Protein AF-A0A7S4SSB1-F1 (afdb_monomer_lite)

Radius of gyration: 26.27 Å; chains: 1; bounding box: 66×41×62 Å

Structure (mmCIF, N/CA/C/O backbone):
data_AF-A0A7S4SSB1-F1
#
_entry.id   AF-A0A7S4SSB1-F1
#
loop_
_atom_site.group_PDB
_atom_site.id
_atom_site.type_symbol
_atom_site.label_atom_id
_atom_site.label_alt_id
_atom_site.label_comp_id
_atom_site.label_asym_id
_atom_site.label_entity_id
_atom_site.label_seq_id
_atom_site.pdbx_PDB_ins_code
_atom_site.Cartn_x
_atom_site.Cartn_y
_atom_site.Cartn_z
_atom_site.occupancy
_atom_site.B_iso_or_equiv
_atom_site.auth_seq_id
_atom_site.auth_comp_id
_atom_site.auth_asym_id
_atom_site.auth_atom_id
_atom_site.pdbx_PDB_model_num
ATOM 1 N N . ILE A 1 1 ? -0.270 -2.441 16.065 1.00 56.94 1 ILE A N 1
ATOM 2 C CA . ILE A 1 1 ? 1.056 -2.782 15.472 1.00 56.94 1 ILE A CA 1
ATOM 3 C C . ILE A 1 1 ? 0.945 -3.854 14.376 1.00 56.94 1 ILE A C 1
ATOM 5 O O . ILE A 1 1 ? 1.589 -3.685 13.347 1.00 56.94 1 ILE A O 1
ATOM 9 N N . TRP A 1 2 ? 0.129 -4.913 14.527 1.00 69.69 2 TRP A N 1
ATOM 10 C CA . TRP A 1 2 ? -0.004 -5.961 13.492 1.00 69.69 2 TRP A CA 1
ATOM 11 C C . TRP A 1 2 ? -0.553 -5.431 12.152 1.00 69.69 2 TRP A C 1
ATOM 13 O O . TRP A 1 2 ? 0.064 -5.671 11.118 1.00 69.69 2 TRP A O 1
ATOM 23 N N . ALA A 1 3 ? -1.611 -4.608 12.171 1.00 72.25 3 ALA A N 1
ATOM 24 C CA . ALA A 1 3 ? -2.243 -4.056 10.965 1.00 72.25 3 ALA A CA 1
ATOM 25 C C . ALA A 1 3 ? -1.278 -3.262 10.063 1.00 72.25 3 ALA A C 1
ATOM 27 O O . ALA A 1 3 ? -1.326 -3.385 8.843 1.00 72.25 3 ALA A O 1
ATOM 28 N N . LEU A 1 4 ? -0.340 -2.513 10.656 1.00 79.19 4 LEU A N 1
ATOM 29 C CA . LEU A 1 4 ? 0.691 -1.770 9.918 1.00 79.19 4 LEU A CA 1
ATOM 30 C C . LEU A 1 4 ? 1.672 -2.703 9.196 1.00 79.19 4 LEU A C 1
ATOM 32 O O . LEU A 1 4 ? 2.086 -2.415 8.076 1.00 79.19 4 LEU A O 1
ATOM 36 N N . ARG A 1 5 ? 2.032 -3.835 9.816 1.00 84.31 5 ARG A N 1
ATOM 37 C CA . ARG A 1 5 ? 2.927 -4.830 9.204 1.00 84.31 5 ARG A CA 1
ATOM 38 C C . ARG A 1 5 ? 2.253 -5.524 8.028 1.00 84.31 5 ARG A C 1
ATOM 40 O O . ARG A 1 5 ? 2.873 -5.667 6.979 1.00 84.31 5 ARG A O 1
ATOM 47 N N . VAL A 1 6 ? 0.989 -5.918 8.199 1.00 86.44 6 VAL A N 1
ATOM 48 C CA . VAL A 1 6 ? 0.187 -6.530 7.129 1.00 86.44 6 VAL A CA 1
ATOM 49 C C . VAL A 1 6 ? 0.030 -5.544 5.976 1.00 86.44 6 VAL A C 1
ATOM 51 O O . VAL A 1 6 ? 0.288 -5.899 4.830 1.00 86.44 6 VAL A O 1
ATOM 54 N N . PHE A 1 7 ? -0.338 -4.298 6.287 1.00 88.25 7 PHE A N 1
ATOM 55 C CA . PHE A 1 7 ? -0.477 -3.233 5.305 1.00 88.25 7 PHE A CA 1
ATOM 56 C C . PHE A 1 7 ? 0.801 -3.076 4.483 1.00 88.25 7 PHE A C 1
ATOM 58 O O . PHE A 1 7 ? 0.760 -3.206 3.264 1.00 88.25 7 PHE A O 1
ATOM 65 N N . ASN A 1 8 ? 1.945 -2.900 5.147 1.00 87.12 8 ASN A N 1
ATOM 66 C CA . ASN A 1 8 ? 3.220 -2.710 4.468 1.00 87.12 8 ASN A CA 1
ATOM 67 C C . ASN A 1 8 ? 3.584 -3.909 3.571 1.00 87.12 8 ASN A C 1
ATOM 69 O O . ASN A 1 8 ? 3.949 -3.744 2.408 1.00 87.12 8 ASN A O 1
ATOM 73 N N . LEU A 1 9 ? 3.408 -5.133 4.079 1.00 88.50 9 LEU A N 1
ATOM 74 C CA . LEU A 1 9 ? 3.671 -6.356 3.323 1.00 88.50 9 LEU A CA 1
ATOM 75 C C . LEU A 1 9 ? 2.801 -6.454 2.060 1.00 88.50 9 LEU A C 1
ATOM 77 O O . LEU A 1 9 ? 3.310 -6.770 0.985 1.00 88.50 9 LEU A O 1
ATOM 81 N N . LEU A 1 10 ? 1.498 -6.182 2.178 1.00 87.94 10 LEU A N 1
ATOM 82 C CA . LEU A 1 10 ? 0.569 -6.239 1.049 1.00 87.94 10 LEU A CA 1
ATOM 83 C C . LEU A 1 10 ? 0.825 -5.113 0.041 1.00 87.94 10 LEU A C 1
ATOM 85 O O . LEU A 1 10 ? 0.704 -5.344 -1.162 1.00 87.94 10 LEU A O 1
ATOM 89 N N . THR A 1 11 ? 1.231 -3.931 0.502 1.00 87.94 11 THR A N 1
ATOM 90 C CA . THR A 1 11 ? 1.659 -2.817 -0.354 1.00 87.94 11 THR A CA 1
ATOM 91 C C . THR A 1 11 ? 2.861 -3.228 -1.208 1.00 87.94 11 THR A C 1
ATOM 93 O O . THR A 1 11 ? 2.791 -3.179 -2.437 1.00 87.94 11 THR A O 1
ATOM 96 N N . TYR A 1 12 ? 3.924 -3.768 -0.605 1.00 86.50 12 TYR A N 1
ATOM 97 C CA . TYR A 1 12 ? 5.076 -4.264 -1.369 1.00 86.50 12 TYR A CA 1
ATOM 98 C C . TYR A 1 12 ? 4.732 -5.448 -2.279 1.00 86.50 12 TYR A C 1
ATOM 100 O O . TYR A 1 12 ? 5.222 -5.513 -3.410 1.00 86.50 12 TYR A O 1
ATOM 108 N N . ALA A 1 13 ? 3.863 -6.360 -1.835 1.00 87.19 13 ALA A N 1
ATOM 109 C CA . ALA A 1 13 ? 3.376 -7.469 -2.656 1.00 87.19 13 ALA A CA 1
ATOM 110 C C . ALA A 1 13 ? 2.557 -7.011 -3.872 1.00 87.19 13 ALA A C 1
ATOM 112 O O . ALA A 1 13 ? 2.488 -7.728 -4.873 1.00 87.19 13 ALA A O 1
ATOM 113 N N . SER A 1 14 ? 1.974 -5.812 -3.808 1.00 86.81 14 SER A N 1
ATOM 114 C CA . SER A 1 14 ? 1.227 -5.205 -4.910 1.00 86.81 14 SER A CA 1
ATOM 115 C C . SER A 1 14 ? 2.160 -4.616 -5.973 1.00 86.81 14 SER A C 1
ATOM 117 O O . SER A 1 14 ? 1.892 -4.767 -7.166 1.00 86.81 14 SER A O 1
ATOM 119 N N . PHE A 1 15 ? 3.278 -4.011 -5.559 1.00 83.00 15 PHE A N 1
ATOM 120 C CA . PHE A 1 15 ? 4.211 -3.337 -6.470 1.00 83.00 15 PHE A CA 1
ATOM 121 C C . PHE A 1 15 ? 5.345 -4.226 -6.993 1.00 83.00 15 PHE A C 1
ATOM 123 O O . PHE A 1 15 ? 5.813 -4.028 -8.112 1.00 83.00 15 PHE A O 1
ATOM 130 N N . THR A 1 16 ? 5.780 -5.235 -6.234 1.00 81.62 16 THR A N 1
ATOM 131 C CA . THR A 1 16 ? 6.958 -6.045 -6.586 1.00 81.62 16 THR A CA 1
ATOM 132 C C . THR A 1 16 ? 6.596 -7.476 -6.981 1.00 81.62 16 THR A C 1
ATOM 134 O O . THR A 1 16 ? 5.807 -8.158 -6.324 1.00 81.62 16 THR A O 1
ATOM 137 N N . ARG A 1 17 ? 7.212 -7.980 -8.062 1.00 78.50 17 ARG A N 1
ATOM 138 C CA . ARG A 1 17 ? 6.972 -9.354 -8.544 1.00 78.50 17 ARG A CA 1
ATOM 139 C C . ARG A 1 17 ? 7.458 -10.421 -7.561 1.00 78.50 17 ARG A C 1
ATOM 141 O O . ARG A 1 17 ? 6.825 -11.467 -7.468 1.00 78.50 17 ARG A O 1
ATOM 148 N N . SER A 1 18 ? 8.532 -10.153 -6.818 1.00 80.69 18 SER A N 1
ATOM 149 C CA . SER A 1 18 ? 9.099 -11.082 -5.831 1.00 80.69 18 SER A CA 1
ATOM 150 C C . SER A 1 18 ? 8.137 -11.384 -4.678 1.00 80.69 18 SER A C 1
ATOM 152 O O . SER A 1 18 ? 8.080 -12.520 -4.214 1.00 80.69 18 SER A O 1
ATOM 154 N N . HIS A 1 19 ? 7.334 -10.403 -4.256 1.00 82.06 19 HIS A N 1
ATOM 155 C CA . HIS A 1 19 ? 6.417 -10.537 -3.120 1.00 82.06 19 HIS A CA 1
ATOM 156 C C . HIS A 1 19 ? 4.974 -10.894 -3.523 1.00 82.06 19 HIS A C 1
ATOM 158 O O . HIS A 1 19 ? 4.175 -11.260 -2.660 1.00 82.06 19 HIS A O 1
ATOM 164 N N . ARG A 1 20 ? 4.634 -10.893 -4.823 1.00 83.50 20 ARG A N 1
ATOM 165 C CA . ARG A 1 20 ? 3.309 -11.308 -5.336 1.00 83.50 20 ARG A CA 1
ATOM 166 C C . ARG A 1 20 ? 2.776 -12.649 -4.812 1.00 83.50 20 ARG A C 1
ATOM 168 O O . ARG A 1 20 ? 1.562 -12.728 -4.617 1.00 83.50 20 ARG A O 1
ATOM 175 N N . PRO A 1 21 ? 3.593 -13.695 -4.558 1.00 85.62 21 PRO A N 1
ATOM 176 C CA . PRO A 1 21 ? 3.082 -14.961 -4.031 1.00 85.62 21 PRO A CA 1
ATOM 177 C C . PRO A 1 21 ? 2.308 -14.817 -2.713 1.00 85.62 21 PRO A C 1
ATOM 179 O O . PRO A 1 21 ? 1.429 -15.633 -2.434 1.00 85.62 21 PRO A O 1
ATOM 182 N N . VAL A 1 22 ? 2.577 -13.764 -1.932 1.00 86.44 22 VAL A N 1
ATOM 183 C CA . VAL A 1 22 ? 1.858 -13.449 -0.688 1.00 86.44 22 VAL A CA 1
ATOM 184 C C . VAL A 1 22 ? 0.378 -13.139 -0.942 1.00 86.44 22 VAL A C 1
ATOM 186 O O . VAL A 1 22 ? -0.460 -13.531 -0.138 1.00 86.44 22 VAL A O 1
ATOM 189 N N . LEU A 1 23 ? 0.034 -12.523 -2.080 1.00 84.75 23 LEU A N 1
ATOM 190 C CA . LEU A 1 23 ? -1.348 -12.161 -2.436 1.00 84.75 23 LEU A CA 1
ATOM 191 C C . LEU A 1 23 ? -2.216 -13.366 -2.832 1.00 84.75 23 LEU A C 1
ATOM 193 O O . LEU A 1 23 ? -3.436 -13.240 -2.968 1.00 84.75 23 LEU A O 1
ATOM 197 N N . THR A 1 24 ? -1.604 -14.533 -3.039 1.00 85.56 24 THR A N 1
ATOM 198 C CA . THR A 1 24 ? -2.329 -15.760 -3.384 1.00 85.56 24 THR A CA 1
ATOM 199 C C . THR A 1 24 ? -3.070 -16.325 -2.165 1.00 85.56 24 THR A C 1
ATOM 201 O O . THR A 1 24 ? -2.614 -16.145 -1.035 1.00 85.56 24 THR A O 1
ATOM 204 N N . PRO A 1 25 ? -4.152 -17.107 -2.347 1.00 82.44 25 PRO A N 1
ATOM 205 C CA . PRO A 1 25 ? -4.854 -17.748 -1.227 1.00 82.44 25 PRO A CA 1
ATOM 206 C C . PRO A 1 25 ? -3.965 -18.666 -0.369 1.00 82.44 25 PRO A C 1
ATOM 208 O O . PRO A 1 25 ? -4.238 -18.890 0.809 1.00 82.44 25 PRO A O 1
ATOM 211 N N . ARG A 1 26 ? -2.890 -19.223 -0.947 1.00 85.31 26 ARG A N 1
ATOM 212 C CA . ARG A 1 26 ? -1.883 -20.001 -0.204 1.00 85.31 26 ARG A CA 1
ATOM 213 C C . ARG A 1 26 ? -0.929 -19.095 0.580 1.00 85.31 26 ARG A C 1
ATOM 215 O O . ARG A 1 26 ? -0.602 -19.411 1.718 1.00 85.31 26 ARG A O 1
ATOM 222 N N . GLY A 1 27 ? -0.507 -17.974 -0.005 1.00 86.19 27 GLY A N 1
ATOM 223 C CA . GLY A 1 27 ? 0.318 -16.967 0.666 1.00 86.19 27 GLY A CA 1
ATOM 224 C C . GLY A 1 27 ? -0.393 -16.338 1.864 1.00 86.19 27 GLY A C 1
ATOM 225 O O . GLY A 1 27 ? 0.171 -16.293 2.952 1.00 86.19 27 GLY A O 1
ATOM 226 N N . MET A 1 28 ? -1.664 -15.971 1.692 1.00 86.69 28 MET A N 1
ATOM 227 C CA . MET A 1 28 ? -2.515 -15.422 2.752 1.00 86.69 28 MET A CA 1
ATOM 228 C C . MET A 1 28 ? -2.713 -16.405 3.916 1.00 86.69 28 MET A C 1
ATOM 230 O O . MET A 1 28 ? -2.655 -15.999 5.074 1.00 86.69 28 MET A O 1
ATOM 234 N N . ARG A 1 29 ? -2.846 -17.711 3.640 1.00 88.38 29 ARG A N 1
ATOM 235 C CA . ARG A 1 29 ? -2.867 -18.752 4.685 1.00 88.38 29 ARG A CA 1
ATOM 236 C C . ARG A 1 29 ? -1.594 -18.781 5.527 1.00 88.38 29 ARG A C 1
ATOM 238 O O . ARG A 1 29 ? -1.682 -18.828 6.748 1.00 88.38 29 ARG A O 1
ATOM 245 N N . ARG A 1 30 ? -0.423 -18.638 4.901 1.00 89.06 30 ARG A N 1
ATOM 246 C CA . ARG A 1 30 ? 0.853 -18.546 5.633 1.00 89.06 30 ARG A CA 1
ATOM 247 C C . ARG A 1 30 ? 0.948 -17.304 6.520 1.00 89.06 30 ARG A C 1
ATOM 249 O O . ARG A 1 30 ? 1.668 -17.329 7.514 1.00 89.06 30 ARG A O 1
ATOM 256 N N . LEU A 1 31 ? 0.246 -16.217 6.186 1.00 87.69 31 LEU A N 1
ATOM 257 C CA . LEU A 1 31 ? 0.172 -15.042 7.065 1.00 87.69 31 LEU A CA 1
ATOM 258 C C . LEU A 1 31 ? -0.621 -15.341 8.339 1.00 87.69 31 LEU A C 1
ATOM 260 O O . LEU A 1 31 ? -0.260 -14.835 9.400 1.00 87.69 31 LEU A O 1
ATOM 264 N N . VAL A 1 32 ? -1.644 -16.192 8.247 1.00 89.88 32 VAL A N 1
ATOM 265 C CA . VAL A 1 32 ? -2.402 -16.658 9.414 1.00 89.88 32 VAL A CA 1
ATOM 266 C C . VAL A 1 32 ? -1.587 -17.625 10.262 1.00 89.88 32 VAL A C 1
ATOM 268 O O . VAL A 1 32 ? -1.500 -17.448 11.472 1.00 89.88 32 VAL A O 1
ATOM 271 N N . GLU A 1 33 ? -0.892 -18.576 9.635 1.00 89.75 33 GLU A N 1
ATOM 272 C CA . GLU A 1 33 ? 0.015 -19.504 10.333 1.00 89.75 33 GLU A CA 1
ATOM 273 C C . GLU A 1 33 ? 1.124 -18.772 11.109 1.00 89.75 33 GLU A C 1
ATOM 275 O O . GLU A 1 33 ? 1.541 -19.214 12.175 1.00 89.75 33 GLU A O 1
ATOM 280 N N . ARG A 1 34 ? 1.590 -17.626 10.597 1.00 87.81 34 ARG A N 1
ATOM 281 C CA . ARG A 1 34 ? 2.595 -16.776 11.256 1.00 87.81 34 ARG A CA 1
ATOM 282 C C . ARG A 1 34 ? 2.011 -15.791 12.277 1.00 87.81 34 ARG A C 1
ATOM 284 O O . ARG A 1 34 ? 2.765 -14.980 12.811 1.00 87.81 34 ARG A O 1
ATOM 291 N N . GLY A 1 35 ? 0.699 -15.814 12.520 1.00 86.31 35 GLY A N 1
ATOM 292 C CA . GLY A 1 35 ? 0.022 -14.911 13.459 1.00 86.31 35 GLY A CA 1
ATOM 293 C C . GLY A 1 35 ? 0.012 -13.442 13.022 1.00 86.31 35 GLY A C 1
ATOM 294 O O . GLY A 1 35 ? -0.105 -12.547 13.854 1.00 86.31 35 GLY A O 1
ATOM 295 N N . VAL A 1 36 ? 0.184 -13.175 11.724 1.00 87.25 36 VAL A N 1
ATOM 296 C CA . VAL A 1 36 ? 0.188 -11.816 11.157 1.00 87.25 36 VAL A CA 1
ATOM 297 C C . VAL A 1 36 ? -1.236 -11.357 10.829 1.00 87.25 36 VAL A C 1
ATOM 299 O O . VAL A 1 36 ? -1.547 -10.179 10.985 1.00 87.25 36 VAL A O 1
ATOM 302 N N . LEU A 1 37 ? -2.090 -12.293 10.409 1.00 87.56 37 LEU A N 1
ATOM 303 C CA . LEU A 1 37 ? -3.527 -12.119 10.190 1.00 87.56 37 LEU A CA 1
ATOM 304 C C . LEU A 1 37 ? -4.297 -13.161 11.002 1.00 87.56 37 LEU A C 1
ATOM 306 O O . LEU A 1 37 ? -3.813 -14.269 11.215 1.00 87.56 37 LEU A O 1
ATOM 310 N N . THR A 1 38 ? -5.518 -12.841 11.403 1.00 89.19 38 THR A N 1
ATOM 311 C CA . THR A 1 38 ? -6.467 -13.846 11.892 1.00 89.19 38 THR A CA 1
ATOM 312 C C . THR A 1 38 ? -7.144 -14.567 10.722 1.00 89.19 38 THR A C 1
ATOM 314 O O . THR A 1 38 ? -7.229 -14.045 9.606 1.00 89.19 38 THR A O 1
ATOM 317 N N . SER A 1 39 ? -7.669 -15.773 10.968 1.00 87.88 39 SER A N 1
ATOM 318 C CA . SER A 1 39 ? -8.427 -16.529 9.958 1.00 87.88 39 SER A CA 1
ATOM 319 C C . SER A 1 39 ? -9.639 -15.749 9.442 1.00 87.88 39 SER A C 1
ATOM 321 O O . SER A 1 39 ? -9.930 -15.786 8.249 1.00 87.88 39 SER A O 1
ATOM 323 N N . GLN A 1 40 ? -10.303 -15.002 10.327 1.00 88.06 40 GLN A N 1
ATOM 324 C CA . GLN A 1 40 ? -11.468 -14.190 9.987 1.00 88.06 40 GLN A CA 1
ATOM 325 C C . GLN A 1 40 ? -11.089 -12.987 9.114 1.00 88.06 40 GLN A C 1
ATOM 327 O O . GLN A 1 40 ? -11.708 -12.766 8.078 1.00 88.06 40 GLN A O 1
ATOM 332 N N . GLU A 1 41 ? -10.044 -12.236 9.480 1.00 87.88 41 GLU A N 1
ATOM 333 C CA . GLU A 1 41 ? -9.560 -11.108 8.668 1.00 87.88 41 GLU A CA 1
ATOM 334 C C . GLU A 1 41 ? -9.093 -11.572 7.282 1.00 87.88 41 GLU A C 1
ATOM 336 O O . GLU A 1 41 ? -9.354 -10.902 6.283 1.00 87.88 41 GLU A O 1
ATOM 341 N N . MET A 1 42 ? -8.426 -12.731 7.202 1.00 88.31 42 MET A N 1
ATOM 342 C CA . MET A 1 42 ? -8.014 -13.321 5.928 1.00 88.31 42 MET A CA 1
ATOM 343 C C . MET A 1 42 ? -9.220 -13.627 5.040 1.00 88.31 42 MET A C 1
ATOM 345 O O . MET A 1 42 ? -9.189 -13.294 3.857 1.00 88.31 42 MET A O 1
ATOM 349 N N . GLN A 1 43 ? -10.271 -14.221 5.606 1.00 88.62 43 GLN A N 1
ATOM 350 C CA . GLN A 1 43 ? -11.487 -14.542 4.869 1.00 88.62 43 GLN A CA 1
ATOM 351 C C . GLN A 1 43 ? -12.161 -13.274 4.336 1.00 88.62 43 GLN A C 1
ATOM 353 O O . GLN A 1 43 ? -12.396 -13.182 3.137 1.00 88.62 43 GLN A O 1
ATOM 358 N N . ILE A 1 44 ? -12.329 -12.242 5.171 1.00 88.62 44 ILE A N 1
ATOM 359 C CA . ILE A 1 44 ? -12.904 -10.959 4.736 1.00 88.62 44 ILE A CA 1
ATOM 360 C C . ILE A 1 44 ? -12.070 -10.339 3.601 1.00 88.62 44 ILE A C 1
ATOM 362 O O . ILE A 1 44 ? -12.629 -9.879 2.608 1.00 88.62 44 ILE A O 1
ATOM 366 N N . LEU A 1 45 ? -10.734 -10.349 3.701 1.00 86.50 45 LEU A N 1
ATOM 367 C CA . LEU A 1 45 ? -9.848 -9.806 2.659 1.00 86.50 45 LEU A CA 1
ATOM 368 C C . LEU A 1 45 ? -9.900 -10.596 1.344 1.00 86.50 45 LEU A C 1
ATOM 370 O O . LEU A 1 45 ? -9.697 -10.017 0.275 1.00 86.50 45 LEU A O 1
ATOM 374 N N . VAL A 1 46 ? -10.106 -11.912 1.415 1.00 85.56 46 VAL A N 1
ATOM 375 C CA . VAL A 1 46 ? -10.215 -12.781 0.237 1.00 85.56 46 VAL A CA 1
ATOM 376 C C . VAL A 1 46 ? -11.579 -12.632 -0.430 1.00 85.56 46 VAL A C 1
ATOM 378 O O . VAL A 1 46 ? -11.611 -12.546 -1.657 1.00 85.56 46 VAL A O 1
ATOM 381 N N . ASP A 1 47 ? -12.643 -12.538 0.366 1.00 86.94 47 ASP A N 1
ATOM 382 C CA . ASP A 1 47 ? -14.036 -12.431 -0.083 1.00 86.94 47 ASP A CA 1
ATOM 383 C C . ASP A 1 47 ? -14.393 -11.024 -0.589 1.00 86.94 47 ASP A C 1
ATOM 385 O O . ASP A 1 47 ? -15.434 -10.823 -1.209 1.00 86.94 47 ASP A O 1
ATOM 389 N N . THR A 1 48 ? -13.532 -10.029 -0.354 1.00 85.06 48 THR A N 1
ATOM 390 C CA . THR A 1 48 ? -13.734 -8.679 -0.888 1.00 85.06 48 THR A CA 1
ATOM 391 C C . THR A 1 48 ? -13.633 -8.681 -2.422 1.00 85.06 48 THR A C 1
ATOM 393 O O . THR A 1 48 ? -12.676 -9.216 -2.979 1.00 85.06 48 THR A O 1
ATOM 396 N N . GLU A 1 49 ? -14.526 -7.957 -3.105 1.00 86.38 49 GLU A N 1
ATOM 397 C CA . GLU A 1 49 ? -14.514 -7.738 -4.570 1.00 86.38 49 GLU A CA 1
ATOM 398 C C . GLU A 1 49 ? -13.306 -6.926 -5.088 1.00 86.38 49 GLU A C 1
ATOM 400 O O . GLU A 1 49 ? -13.173 -6.651 -6.281 1.00 86.38 49 GLU A O 1
ATOM 405 N N . LEU A 1 50 ? -12.397 -6.522 -4.198 1.00 86.00 50 LEU A N 1
ATOM 406 C CA . LEU A 1 50 ? -11.208 -5.768 -4.560 1.00 86.00 50 LEU A CA 1
ATOM 407 C C . LEU A 1 50 ? -10.171 -6.673 -5.242 1.00 86.00 50 LEU A C 1
ATOM 409 O O . LEU A 1 50 ? -9.891 -7.779 -4.762 1.00 86.00 50 LEU A O 1
ATOM 413 N N . PRO A 1 51 ? -9.489 -6.173 -6.291 1.00 86.94 51 PRO A N 1
ATOM 414 C CA . PRO A 1 51 ? -8.343 -6.859 -6.863 1.00 86.94 51 PRO A CA 1
ATOM 415 C C . PRO A 1 51 ? -7.295 -7.190 -5.787 1.00 86.94 51 PRO A C 1
ATOM 417 O O . PRO A 1 51 ? -7.065 -6.372 -4.888 1.00 86.94 51 PRO A O 1
ATOM 420 N N . PRO A 1 52 ? -6.576 -8.326 -5.885 1.00 83.38 52 PRO A N 1
ATOM 421 C CA . PRO A 1 52 ? -5.564 -8.708 -4.899 1.00 83.38 52 PRO A CA 1
ATOM 422 C C . PRO A 1 52 ? -4.499 -7.631 -4.649 1.00 83.38 52 PRO A C 1
ATOM 424 O O . PRO A 1 52 ? -4.032 -7.477 -3.525 1.00 83.38 52 PRO A O 1
ATOM 427 N N . THR A 1 53 ? -4.159 -6.849 -5.676 1.00 84.62 53 THR A N 1
ATOM 428 C CA . THR A 1 53 ? -3.204 -5.730 -5.621 1.00 84.62 53 THR A CA 1
ATOM 429 C C . THR A 1 53 ? -3.738 -4.485 -4.915 1.00 84.62 53 THR A C 1
ATOM 431 O O . THR A 1 53 ? -2.970 -3.572 -4.655 1.00 84.62 53 THR A O 1
ATOM 434 N N . MET A 1 54 ? -5.034 -4.411 -4.605 1.00 86.44 54 MET A N 1
ATOM 435 C CA . MET A 1 54 ? -5.662 -3.268 -3.927 1.00 86.44 54 MET A CA 1
ATOM 436 C C . MET A 1 54 ? -6.150 -3.613 -2.517 1.00 86.44 54 MET A C 1
ATOM 438 O O . MET A 1 54 ? -6.667 -2.745 -1.818 1.00 86.44 54 MET A O 1
ATOM 442 N N . ARG A 1 55 ? -5.955 -4.854 -2.054 1.00 87.88 55 ARG A N 1
ATOM 443 C CA . ARG A 1 55 ? -6.396 -5.308 -0.721 1.00 87.88 55 ARG A CA 1
ATOM 444 C C . ARG A 1 55 ? -5.751 -4.538 0.434 1.00 87.88 55 ARG A C 1
ATOM 446 O O . ARG A 1 55 ? -6.352 -4.417 1.495 1.00 87.88 55 ARG A O 1
ATOM 453 N N . HIS A 1 56 ? -4.571 -3.954 0.227 1.00 88.06 56 HIS A N 1
ATOM 454 C CA . HIS A 1 56 ? -3.938 -3.069 1.209 1.00 88.06 56 HIS A CA 1
ATOM 455 C C . HIS A 1 56 ? -4.786 -1.810 1.501 1.00 88.06 56 HIS A C 1
ATOM 457 O O . HIS A 1 56 ? -4.766 -1.313 2.625 1.00 88.06 56 HIS A O 1
ATOM 463 N N . ASN A 1 57 ? -5.609 -1.345 0.550 1.00 87.44 57 ASN A N 1
ATOM 464 C CA . ASN A 1 57 ? -6.532 -0.225 0.766 1.00 87.44 57 ASN A CA 1
ATOM 465 C C . ASN A 1 57 ? -7.649 -0.576 1.761 1.00 87.44 57 ASN A C 1
ATOM 467 O O . ASN A 1 57 ? -8.066 0.281 2.539 1.00 87.44 57 ASN A O 1
ATOM 471 N N . ALA A 1 58 ? -8.107 -1.833 1.775 1.00 89.44 58 ALA A N 1
ATOM 472 C CA . ALA A 1 58 ? -9.118 -2.288 2.727 1.00 89.44 58 ALA A CA 1
ATOM 473 C C . ALA A 1 58 ? -8.604 -2.206 4.172 1.00 89.44 58 ALA A C 1
ATOM 475 O O . ALA A 1 58 ? -9.341 -1.801 5.065 1.00 89.44 58 ALA A O 1
ATOM 476 N N . LEU A 1 59 ? -7.317 -2.493 4.397 1.00 89.00 59 LEU A N 1
ATOM 477 C CA . LEU A 1 59 ? -6.703 -2.382 5.724 1.00 89.00 59 LEU A CA 1
ATOM 478 C C . LEU A 1 59 ? -6.648 -0.940 6.231 1.00 89.00 59 LEU A C 1
ATOM 480 O O . LEU A 1 59 ? -6.909 -0.703 7.408 1.00 89.00 59 LEU A O 1
ATOM 484 N N . ILE A 1 60 ? -6.354 0.030 5.360 1.00 88.62 60 ILE A N 1
ATOM 485 C CA . ILE A 1 60 ? -6.434 1.450 5.736 1.00 88.62 60 ILE A CA 1
ATOM 486 C C . ILE A 1 60 ? -7.865 1.808 6.123 1.00 88.62 60 ILE A C 1
ATOM 488 O O . ILE A 1 60 ? -8.077 2.456 7.146 1.00 88.62 60 ILE A O 1
ATOM 492 N N . LEU A 1 61 ? -8.851 1.354 5.346 1.00 89.50 61 LEU A N 1
ATOM 493 C CA . LEU A 1 61 ? -10.254 1.599 5.658 1.00 89.50 61 LEU A CA 1
ATOM 494 C C . LEU A 1 61 ? -10.652 1.000 7.013 1.00 89.50 61 LEU A C 1
ATOM 496 O O . LEU A 1 61 ? -11.396 1.628 7.761 1.00 89.50 61 LEU A O 1
ATOM 500 N N . TRP A 1 62 ? -10.130 -0.174 7.370 1.00 90.50 62 TRP A N 1
ATOM 501 C CA . TRP A 1 62 ? -10.365 -0.770 8.686 1.00 90.50 62 TRP A CA 1
ATOM 502 C C . TRP A 1 62 ? -9.753 0.058 9.814 1.00 90.50 62 TRP A C 1
ATOM 504 O O . TRP A 1 62 ? -10.393 0.225 10.846 1.00 90.50 62 TRP A O 1
ATOM 514 N N . ILE A 1 63 ? -8.561 0.631 9.616 1.00 88.75 63 ILE A N 1
ATOM 515 C CA . ILE A 1 63 ? -7.943 1.544 10.592 1.00 88.75 63 ILE A CA 1
ATOM 516 C C . ILE A 1 63 ? -8.812 2.794 10.785 1.00 88.75 63 ILE A C 1
ATOM 518 O O . ILE A 1 63 ? -9.060 3.193 11.922 1.00 88.75 63 ILE A O 1
ATOM 522 N N . ILE A 1 64 ? -9.321 3.382 9.696 1.00 90.38 64 ILE A N 1
ATOM 523 C CA . ILE A 1 64 ? -10.245 4.527 9.760 1.00 90.38 64 ILE A CA 1
ATOM 524 C C . ILE A 1 64 ? -11.522 4.138 10.510 1.00 90.38 64 ILE A C 1
ATOM 526 O O . ILE A 1 64 ? -11.978 4.869 11.385 1.00 90.38 64 ILE A O 1
ATOM 530 N N . ARG A 1 65 ? -12.097 2.974 10.194 1.00 91.31 65 ARG A N 1
ATOM 531 C CA . ARG A 1 65 ? -13.312 2.482 10.844 1.00 91.31 65 ARG A CA 1
ATOM 532 C C . ARG A 1 65 ? -13.108 2.267 12.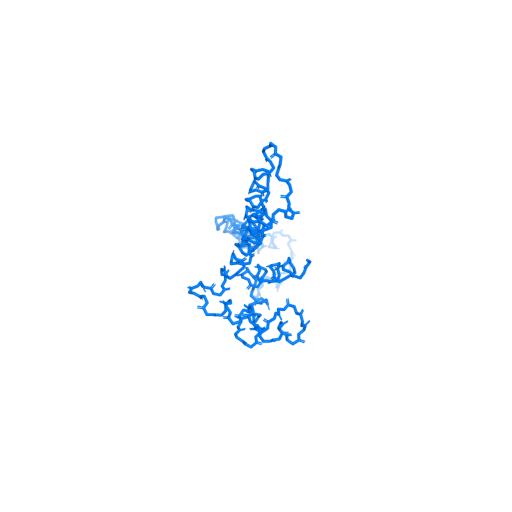343 1.00 91.31 65 ARG A C 1
ATOM 534 O O . ARG A 1 65 ? -13.930 2.739 13.119 1.00 91.31 65 ARG A O 1
ATOM 541 N N . LEU A 1 66 ? -12.011 1.623 12.742 1.00 89.50 66 LEU A N 1
ATOM 542 C CA . LEU A 1 66 ? -11.646 1.426 14.148 1.00 89.50 66 LEU A CA 1
ATOM 543 C C . LEU A 1 66 ? -11.490 2.758 14.885 1.00 89.50 66 LEU A C 1
ATOM 545 O O . LEU A 1 66 ? -11.912 2.877 16.031 1.00 89.50 66 LEU A O 1
ATOM 549 N N . PHE A 1 67 ? -10.920 3.769 14.228 1.00 88.94 67 PHE A N 1
ATOM 550 C CA . PHE A 1 67 ? -10.824 5.112 14.790 1.00 88.94 67 PHE A CA 1
ATOM 551 C C . PHE A 1 67 ? -12.208 5.736 15.018 1.00 88.94 67 PHE A C 1
ATOM 553 O O . PHE A 1 67 ? -12.496 6.199 16.118 1.00 88.94 67 PHE A O 1
ATOM 560 N N . VAL A 1 68 ? -13.094 5.691 14.017 1.00 89.12 68 VAL A N 1
ATOM 561 C CA . VAL A 1 68 ? -14.465 6.221 14.131 1.00 89.12 68 VAL A CA 1
ATOM 562 C C . VAL A 1 68 ? -15.267 5.480 15.205 1.00 89.12 68 VAL A C 1
ATOM 564 O O . VAL A 1 68 ? -15.998 6.103 15.973 1.00 89.12 68 VAL A O 1
ATOM 567 N N . GLU A 1 69 ? -15.132 4.157 15.291 1.00 91.12 69 GLU A N 1
ATOM 568 C CA . GLU A 1 69 ? -15.770 3.350 16.335 1.00 91.12 69 GLU A CA 1
ATOM 569 C C . GLU A 1 69 ? -15.208 3.687 17.726 1.00 91.12 69 GLU A C 1
ATOM 571 O O . GLU A 1 69 ? -15.982 3.862 18.664 1.00 91.12 69 GLU A O 1
ATOM 576 N N . GLY A 1 70 ? -13.891 3.874 17.854 1.00 88.94 70 GLY A N 1
ATOM 577 C CA . GLY A 1 70 ? -13.242 4.285 19.102 1.00 88.94 70 GLY A CA 1
ATOM 578 C C . GLY A 1 70 ? -13.668 5.674 19.583 1.00 88.94 70 GLY A C 1
ATOM 579 O O . GLY A 1 70 ? -13.873 5.872 20.780 1.00 88.94 70 GLY A O 1
ATOM 580 N N . MET A 1 71 ? -13.873 6.612 18.656 1.00 86.62 71 MET A N 1
ATOM 581 C CA . MET A 1 71 ? -14.447 7.930 18.947 1.00 86.62 71 MET A CA 1
ATOM 582 C C . MET A 1 71 ? -15.890 7.805 19.453 1.00 86.62 71 MET A C 1
ATOM 584 O O . MET A 1 71 ? -16.232 8.351 20.498 1.00 86.62 71 MET A O 1
ATOM 588 N N . ARG A 1 72 ? -16.735 7.029 18.758 1.00 87.31 72 ARG A N 1
ATOM 589 C CA . ARG A 1 72 ? -18.144 6.815 19.147 1.00 87.31 72 ARG A CA 1
ATOM 590 C C . ARG A 1 72 ? -18.295 6.111 20.493 1.00 87.31 72 ARG A C 1
ATOM 592 O O . ARG A 1 72 ? -19.222 6.416 21.233 1.00 87.31 72 ARG A O 1
ATOM 599 N N . 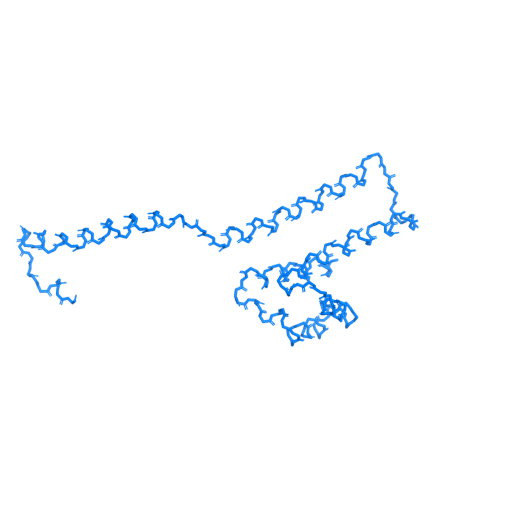ALA A 1 73 ? -17.397 5.181 20.804 1.00 91.06 73 ALA A N 1
ATOM 600 C CA . ALA A 1 73 ? -17.358 4.479 22.083 1.00 91.06 73 ALA A CA 1
ATOM 601 C C . ALA A 1 73 ? -16.795 5.340 23.233 1.00 91.06 73 ALA A C 1
ATOM 603 O O . ALA A 1 73 ? -16.764 4.888 24.375 1.00 91.06 73 ALA A O 1
ATOM 604 N N . GLY A 1 74 ? -16.330 6.563 22.949 1.00 86.75 74 GLY A N 1
ATOM 605 C CA . GLY A 1 74 ? -15.746 7.461 23.944 1.00 86.75 74 GLY A CA 1
ATOM 606 C C . GLY A 1 74 ? -14.346 7.052 24.411 1.00 86.75 74 GLY A C 1
ATOM 607 O O . GLY A 1 74 ? -13.847 7.599 25.390 1.00 86.75 74 GLY A O 1
ATOM 608 N N . HIS A 1 75 ? -13.688 6.110 23.725 1.00 87.19 75 HIS A N 1
ATOM 609 C CA . HIS A 1 75 ? -12.298 5.737 24.013 1.00 87.19 75 HIS A CA 1
ATOM 610 C C . HIS A 1 75 ? -11.303 6.814 23.576 1.00 87.19 75 HIS A C 1
ATOM 612 O O . HIS A 1 75 ? -10.180 6.860 24.075 1.00 87.19 75 HIS A O 1
ATOM 618 N N . VAL A 1 76 ? -11.706 7.664 22.632 1.00 81.56 76 VAL A N 1
ATOM 619 C CA . VAL A 1 76 ? -10.906 8.770 22.121 1.00 81.56 76 VAL A CA 1
ATOM 620 C C . VAL A 1 76 ? -11.693 10.056 22.328 1.00 81.56 76 VAL A C 1
ATOM 622 O O . VAL A 1 76 ? -12.811 10.197 21.838 1.00 81.56 76 VAL A O 1
ATOM 625 N N . VAL A 1 77 ? -11.112 10.989 23.079 1.00 79.69 77 VAL A N 1
ATOM 626 C CA . VAL A 1 77 ? -11.703 12.310 23.296 1.00 79.69 77 VAL A CA 1
ATOM 627 C C . VAL A 1 77 ? -11.280 13.201 22.136 1.00 79.69 77 VAL A C 1
ATOM 629 O O . VAL A 1 77 ? -10.112 13.569 22.017 1.00 79.69 77 VAL A O 1
ATOM 632 N N . GLY A 1 78 ? -12.231 13.508 21.257 1.00 73.00 78 GLY A N 1
ATOM 633 C CA . GLY A 1 78 ? -12.030 14.474 20.184 1.00 73.00 78 GLY A CA 1
ATOM 634 C C . GLY A 1 78 ? -11.852 15.887 20.736 1.00 73.00 78 GLY A C 1
ATOM 635 O O . GLY A 1 78 ? -12.576 16.302 21.638 1.00 73.00 78 GLY A O 1
ATOM 636 N N . GLY A 1 79 ? -10.885 16.618 20.183 1.00 80.25 79 GLY A N 1
ATOM 637 C CA . GLY A 1 79 ? -10.711 18.058 20.377 1.00 80.25 79 GLY A CA 1
ATOM 638 C C . GLY A 1 79 ? -10.923 18.821 19.070 1.00 80.25 79 GLY A C 1
ATOM 639 O O . GLY A 1 79 ? -11.187 18.214 18.028 1.00 80.25 79 GLY A O 1
ATOM 640 N N . ASP A 1 80 ? -10.772 20.144 19.115 1.00 79.06 80 ASP A N 1
ATOM 641 C CA . ASP A 1 80 ? -10.953 20.999 17.940 1.00 79.06 80 ASP A CA 1
ATOM 642 C C . ASP A 1 80 ? -9.967 20.613 16.820 1.00 79.06 80 ASP A C 1
ATOM 644 O O . ASP A 1 80 ? -8.749 20.597 17.010 1.00 79.06 80 ASP A O 1
ATOM 648 N N . GLY A 1 81 ? -10.501 20.195 15.672 1.00 82.56 81 GLY A N 1
ATOM 649 C CA . GLY A 1 81 ? -9.716 19.741 14.520 1.00 82.56 81 GLY A CA 1
ATOM 650 C C . GLY A 1 81 ? -9.000 18.386 14.659 1.00 82.56 81 GLY A C 1
ATOM 651 O O . GLY A 1 81 ? -8.307 17.987 13.723 1.00 82.56 81 GLY A O 1
ATOM 652 N N . PHE A 1 82 ? -9.159 17.634 15.758 1.00 85.75 82 PHE A N 1
ATOM 653 C CA . PHE A 1 82 ? -8.454 16.352 15.945 1.00 85.75 82 PHE A CA 1
ATOM 654 C C . PHE A 1 82 ? -8.818 15.311 14.874 1.00 85.75 82 PHE A C 1
ATOM 656 O O . PHE A 1 82 ? -7.941 14.674 14.291 1.00 85.75 82 PHE A O 1
ATOM 663 N N . GLU A 1 83 ? -10.108 15.174 14.563 1.00 86.00 83 GLU A N 1
ATOM 664 C CA . GLU A 1 83 ? -10.580 14.266 13.511 1.00 86.00 83 GLU A CA 1
ATOM 665 C C . GLU A 1 83 ? -10.056 14.678 12.131 1.00 86.00 83 GLU A C 1
ATOM 667 O O . GLU A 1 83 ? -9.636 13.829 11.344 1.00 86.00 83 GLU A O 1
ATOM 672 N N . GLN A 1 84 ? -10.020 15.985 11.857 1.00 88.81 84 GLN A N 1
ATOM 673 C CA . GLN A 1 84 ? -9.493 16.523 10.606 1.00 88.81 84 GLN A CA 1
ATOM 674 C C . GLN A 1 84 ? -7.998 16.225 10.469 1.00 88.81 84 GLN A C 1
ATOM 676 O O . GLN A 1 84 ? -7.568 15.747 9.421 1.00 88.81 84 GLN A O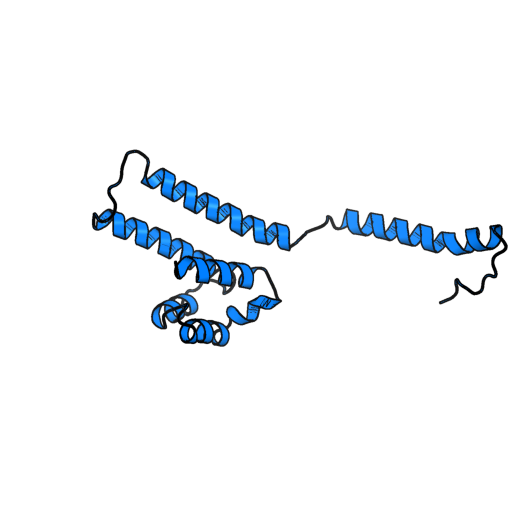 1
ATOM 681 N N . GLN A 1 85 ? -7.222 16.427 11.536 1.00 90.06 85 GLN A N 1
ATOM 682 C CA . GLN A 1 85 ? -5.801 16.088 11.566 1.00 90.06 85 GLN A CA 1
ATOM 683 C C . GLN A 1 85 ? -5.570 14.585 11.383 1.00 90.06 85 GLN A C 1
ATOM 685 O O . GLN A 1 85 ? -4.678 14.184 10.635 1.00 90.06 85 GLN A O 1
ATOM 690 N N . PHE A 1 86 ? -6.390 13.731 12.001 1.00 89.94 86 PHE A N 1
ATOM 691 C CA . PHE A 1 86 ? -6.302 12.288 11.790 1.00 89.94 86 PHE A CA 1
ATOM 692 C C . PHE A 1 86 ? -6.557 11.911 10.323 1.00 89.94 86 PHE A C 1
ATOM 694 O O . PHE A 1 86 ? -5.750 11.198 9.719 1.00 89.94 86 PHE A O 1
ATOM 701 N N . MET A 1 87 ? -7.631 12.429 9.720 1.00 89.38 87 MET A N 1
ATOM 702 C CA . MET A 1 87 ? -7.950 12.165 8.313 1.00 89.38 87 MET A CA 1
ATOM 703 C C . MET A 1 87 ? -6.875 12.702 7.367 1.00 89.38 87 MET A C 1
ATOM 705 O O . MET A 1 87 ? -6.503 12.021 6.409 1.00 89.38 87 MET A O 1
ATOM 709 N N . GLU A 1 88 ? -6.308 13.871 7.661 1.00 93.75 88 GLU A N 1
ATOM 710 C CA . GLU A 1 88 ? -5.182 14.427 6.915 1.00 93.75 88 GLU A CA 1
ATOM 711 C C . GLU A 1 88 ? -3.975 13.480 6.948 1.00 93.75 88 GLU A C 1
ATOM 713 O O . GLU A 1 88 ? -3.426 13.143 5.898 1.00 93.75 88 GLU A O 1
ATOM 718 N N . LYS A 1 89 ? -3.595 12.953 8.120 1.00 91.75 89 LYS A N 1
ATOM 719 C CA . LYS A 1 89 ? -2.481 11.994 8.223 1.00 91.75 89 LYS A CA 1
ATOM 720 C C . LYS A 1 89 ? -2.755 10.690 7.478 1.00 91.75 89 LYS A C 1
ATOM 722 O O . LYS A 1 89 ? -1.843 10.156 6.846 1.00 91.75 89 LYS A O 1
ATOM 727 N N . ILE A 1 90 ? -3.991 10.199 7.481 1.00 90.69 90 ILE A N 1
ATOM 728 C CA . ILE A 1 90 ? -4.378 9.035 6.673 1.00 90.69 90 ILE A CA 1
ATOM 729 C C . IL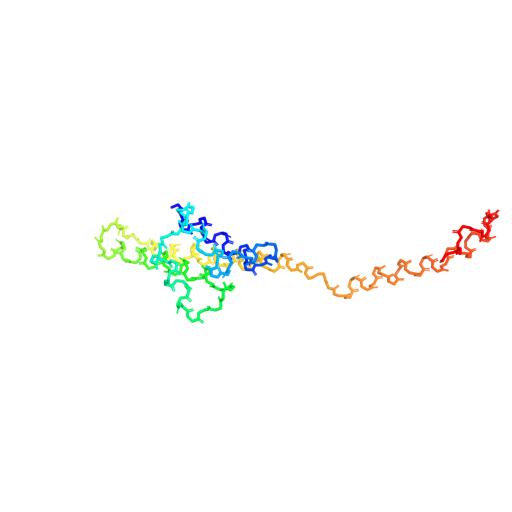E A 1 90 ? -4.242 9.334 5.173 1.00 90.69 90 ILE A C 1
ATOM 731 O O . ILE A 1 90 ? -3.727 8.501 4.422 1.00 90.69 90 ILE A O 1
ATOM 735 N N . HIS A 1 91 ? -4.637 10.526 4.721 1.00 90.38 91 HIS A N 1
ATOM 736 C CA . HIS A 1 91 ? -4.434 10.948 3.335 1.00 90.38 91 HIS A CA 1
ATOM 737 C C . HIS A 1 91 ? -2.956 11.084 2.968 1.00 90.38 91 HIS A C 1
ATOM 739 O O . HIS A 1 91 ? -2.577 10.670 1.872 1.00 90.38 91 HIS A O 1
ATOM 745 N N . VAL A 1 92 ? -2.116 11.581 3.879 1.00 92.81 92 VAL A N 1
ATOM 746 C CA . VAL A 1 92 ? -0.660 11.620 3.689 1.00 92.81 92 VAL A CA 1
ATOM 747 C C . VAL A 1 92 ? -0.104 10.208 3.523 1.00 92.81 92 VAL A C 1
ATOM 749 O O . VAL A 1 92 ? 0.607 9.960 2.554 1.00 92.81 92 VAL A O 1
ATOM 752 N N . ILE A 1 93 ? -0.473 9.258 4.392 1.00 89.50 93 ILE A N 1
ATOM 753 C CA . ILE A 1 93 ? -0.073 7.847 4.240 1.00 89.50 93 ILE A CA 1
ATOM 754 C C . ILE A 1 93 ? -0.488 7.340 2.858 1.00 89.50 93 ILE A C 1
ATOM 756 O O . ILE A 1 93 ? 0.324 6.730 2.162 1.00 89.50 93 ILE A O 1
ATOM 760 N N . ARG A 1 94 ? -1.717 7.663 2.433 1.00 88.94 94 ARG A N 1
ATOM 761 C CA . ARG A 1 94 ? -2.238 7.296 1.115 1.00 88.94 94 ARG A CA 1
ATOM 762 C C . ARG A 1 94 ? -1.423 7.829 -0.052 1.00 88.94 94 ARG A C 1
ATOM 764 O O . ARG A 1 94 ? -1.152 7.085 -0.991 1.00 88.94 94 ARG A O 1
ATOM 771 N N . ALA A 1 95 ? -1.021 9.089 0.017 1.00 88.81 95 ALA A N 1
ATOM 772 C CA . ALA A 1 95 ? -0.165 9.690 -0.992 1.00 88.81 95 ALA A CA 1
ATOM 773 C C . ALA A 1 95 ? 1.217 9.016 -1.027 1.00 88.81 95 ALA A C 1
ATOM 775 O O . ALA A 1 95 ? 1.702 8.666 -2.100 1.00 88.81 95 ALA A O 1
ATOM 776 N N . GLN A 1 96 ? 1.817 8.770 0.142 1.00 89.12 96 GLN A N 1
ATOM 777 C CA . GLN A 1 96 ? 3.168 8.218 0.254 1.00 89.12 96 GLN A CA 1
ATOM 778 C C . GLN A 1 96 ? 3.283 6.813 -0.346 1.00 89.12 96 GLN A C 1
ATOM 780 O O . GLN A 1 96 ? 4.160 6.577 -1.171 1.00 89.12 96 GLN A O 1
ATOM 785 N N . TYR A 1 97 ? 2.387 5.875 -0.011 1.00 85.69 97 TYR A N 1
ATOM 786 C CA . TYR A 1 97 ? 2.496 4.535 -0.603 1.00 85.69 97 TYR A CA 1
ATOM 787 C C . TYR A 1 97 ? 2.090 4.490 -2.081 1.00 85.69 97 TYR A C 1
ATOM 789 O O . TYR A 1 97 ? 2.548 3.606 -2.803 1.00 85.69 97 TYR A O 1
ATOM 797 N N . GLY A 1 98 ? 1.249 5.423 -2.541 1.00 82.88 98 GLY A N 1
ATOM 798 C CA . GLY A 1 98 ? 0.961 5.589 -3.965 1.00 82.88 98 GLY A CA 1
ATOM 799 C C . GLY A 1 98 ? 2.214 5.989 -4.748 1.00 82.88 98 GLY A C 1
ATOM 800 O O . GLY A 1 98 ? 2.485 5.413 -5.800 1.00 82.88 98 GLY A O 1
ATOM 801 N N . ALA A 1 99 ? 3.015 6.900 -4.187 1.00 83.38 99 ALA A N 1
ATOM 802 C CA . ALA A 1 99 ? 4.284 7.331 -4.768 1.00 83.38 99 ALA A CA 1
ATOM 803 C C . ALA A 1 99 ? 5.326 6.201 -4.834 1.00 83.38 99 ALA A C 1
ATOM 805 O O . ALA A 1 99 ? 6.029 6.097 -5.833 1.00 83.38 99 ALA A O 1
ATOM 806 N N . ILE A 1 100 ? 5.366 5.294 -3.844 1.00 83.31 100 ILE A N 1
ATOM 807 C CA . ILE A 1 100 ? 6.265 4.119 -3.864 1.00 83.31 100 ILE A CA 1
ATOM 808 C C . ILE A 1 100 ? 6.078 3.297 -5.148 1.00 83.31 100 ILE A C 1
ATOM 810 O O . ILE A 1 100 ? 7.051 2.825 -5.731 1.00 83.31 100 ILE A O 1
ATOM 814 N N . GLY A 1 101 ? 4.832 3.112 -5.595 1.00 76.00 101 GLY A N 1
ATOM 815 C CA . GLY A 1 101 ? 4.538 2.376 -6.823 1.00 76.00 101 GLY A CA 1
ATOM 816 C C . GLY A 1 101 ? 5.051 3.071 -8.086 1.00 76.00 101 GLY A C 1
ATOM 817 O O . GLY A 1 101 ? 5.484 2.389 -9.013 1.00 76.00 101 GLY A O 1
ATOM 818 N N . ASP A 1 102 ? 5.010 4.401 -8.114 1.00 75.75 102 ASP A N 1
ATOM 819 C CA . ASP A 1 102 ? 5.490 5.215 -9.234 1.00 75.75 102 ASP A CA 1
ATOM 820 C C . ASP A 1 102 ? 7.027 5.232 -9.290 1.00 75.75 102 ASP A C 1
ATOM 822 O O . ASP A 1 102 ? 7.628 4.961 -10.330 1.00 75.75 102 ASP A O 1
ATOM 826 N N . GLU A 1 103 ? 7.668 5.403 -8.133 1.00 79.00 103 GLU A N 1
ATOM 827 C CA . GLU A 1 103 ? 9.124 5.378 -7.987 1.00 79.00 103 GLU A CA 1
ATOM 828 C C . GLU A 1 103 ? 9.710 3.993 -8.316 1.00 79.00 103 GLU A C 1
ATOM 830 O O . GLU A 1 103 ? 10.679 3.892 -9.068 1.00 79.00 103 GLU A O 1
ATOM 835 N N . LEU A 1 104 ? 9.075 2.904 -7.852 1.00 71.94 104 LEU A N 1
ATOM 836 C CA . LEU A 1 104 ? 9.459 1.523 -8.192 1.00 71.94 104 LEU A CA 1
ATOM 837 C C . LEU A 1 104 ? 9.284 1.194 -9.674 1.00 71.94 104 LEU A C 1
ATOM 839 O O . LEU A 1 104 ? 10.024 0.365 -10.205 1.00 71.94 104 LEU A O 1
ATOM 843 N N . GLN A 1 105 ? 8.284 1.782 -10.338 1.00 70.38 105 GLN A N 1
ATOM 844 C CA . GLN A 1 105 ? 8.127 1.603 -11.779 1.00 70.38 105 GLN A CA 1
ATOM 845 C C . GLN A 1 105 ? 9.242 2.291 -12.552 1.00 70.38 105 GLN A C 1
ATOM 847 O O . GLN A 1 105 ? 9.456 1.905 -13.702 1.00 70.38 105 GLN A O 1
ATOM 852 N N . GLY A 1 106 ? 9.938 3.255 -11.930 1.00 64.62 106 GLY A N 1
ATOM 853 C CA . GLY A 1 106 ? 11.172 3.839 -12.435 1.00 64.62 106 GLY A CA 1
ATOM 854 C C . GLY A 1 106 ? 11.062 4.147 -13.915 1.00 64.62 106 GLY A C 1
ATOM 855 O O . GLY A 1 106 ? 11.940 3.746 -14.679 1.00 64.62 106 GLY A O 1
ATOM 856 N N . ARG A 1 107 ? 9.931 4.744 -14.335 1.00 64.31 107 ARG A N 1
ATOM 857 C CA . ARG A 1 107 ? 9.652 5.042 -15.740 1.00 64.31 107 ARG A CA 1
ATOM 858 C C . ARG A 1 107 ? 10.648 6.098 -16.193 1.00 64.31 107 ARG A C 1
ATOM 860 O O . ARG A 1 107 ? 10.337 7.283 -16.242 1.00 64.31 107 ARG A O 1
ATOM 867 N N . MET A 1 108 ? 11.859 5.665 -16.525 1.00 59.53 108 MET A N 1
ATOM 868 C CA . MET A 1 108 ? 12.757 6.463 -17.328 1.00 59.53 108 MET A CA 1
ATOM 869 C C . MET A 1 108 ? 12.001 6.784 -18.615 1.00 59.53 108 MET A C 1
ATOM 871 O O . MET A 1 108 ? 11.434 5.870 -19.228 1.00 59.53 108 MET A O 1
ATOM 875 N N . PRO A 1 109 ? 11.940 8.064 -19.018 1.00 68.06 109 PRO A N 1
ATOM 876 C CA . PRO A 1 109 ? 11.335 8.427 -20.282 1.00 68.06 109 PRO A CA 1
ATOM 877 C C . PRO A 1 109 ? 11.976 7.575 -21.374 1.00 68.06 109 PRO A C 1
ATOM 879 O O . PRO A 1 109 ? 13.197 7.571 -21.517 1.00 68.06 109 PRO A O 1
ATOM 882 N N . LEU A 1 110 ? 11.162 6.843 -22.131 1.00 65.94 110 LEU A N 1
ATOM 883 C CA . LEU A 1 110 ? 11.627 5.925 -23.175 1.00 65.94 110 LEU A CA 1
ATOM 884 C C . LEU A 1 110 ? 12.582 6.631 -24.160 1.00 65.94 110 LEU A C 1
ATOM 886 O O . LEU A 1 110 ? 13.582 6.061 -24.585 1.00 65.94 110 LEU A O 1
ATOM 890 N N . ALA A 1 111 ? 12.351 7.922 -24.412 1.00 74.19 111 ALA A N 1
ATOM 891 C CA . ALA A 1 111 ? 13.242 8.779 -25.189 1.00 74.19 111 ALA A CA 1
ATOM 892 C C . ALA A 1 111 ? 14.664 8.900 -24.603 1.00 74.19 111 ALA A C 1
ATOM 894 O O . ALA A 1 111 ? 15.628 8.847 -25.357 1.00 74.19 111 ALA A O 1
ATOM 895 N N . TYR A 1 112 ? 14.817 9.026 -23.280 1.00 78.25 112 TYR A N 1
ATOM 896 C CA . TYR A 1 112 ? 16.134 9.120 -22.640 1.00 78.25 112 TYR A CA 1
ATOM 897 C C . TYR A 1 112 ? 16.936 7.827 -22.826 1.00 78.25 112 TYR A C 1
ATOM 899 O O . TYR A 1 112 ? 18.094 7.875 -23.236 1.00 78.25 112 TYR A O 1
ATOM 907 N N . ALA A 1 113 ? 16.297 6.672 -22.611 1.00 77.19 113 ALA A N 1
ATOM 908 C CA . ALA A 1 113 ? 16.929 5.372 -22.826 1.00 77.19 113 ALA A CA 1
ATOM 909 C C . ALA A 1 113 ? 17.371 5.188 -24.289 1.00 77.19 113 ALA A C 1
ATOM 911 O O . ALA A 1 113 ? 18.490 4.746 -24.543 1.00 77.19 113 ALA A O 1
ATOM 912 N N . HIS A 1 114 ? 16.538 5.592 -25.254 1.00 83.25 114 HIS A N 1
ATOM 913 C CA . HIS A 1 114 ? 16.892 5.504 -26.672 1.00 83.25 114 HIS A CA 1
ATOM 914 C C . HIS A 1 114 ? 18.000 6.470 -27.090 1.00 83.25 114 HIS A C 1
ATOM 916 O O . HIS A 1 114 ? 18.853 6.082 -27.879 1.00 83.25 114 HIS A O 1
ATOM 922 N N . ILE A 1 115 ? 18.032 7.699 -26.569 1.00 86.62 115 ILE A N 1
ATOM 923 C CA . ILE A 1 115 ? 19.095 8.660 -26.899 1.00 86.62 115 ILE A CA 1
ATOM 924 C C . ILE A 1 115 ? 20.456 8.145 -26.418 1.00 86.62 115 ILE A C 1
ATOM 926 O O . ILE A 1 115 ? 21.422 8.186 -27.176 1.00 86.62 115 ILE A O 1
ATOM 930 N N . VAL A 1 116 ? 20.532 7.627 -25.186 1.00 86.62 116 VAL A N 1
ATOM 931 C CA . VAL A 1 116 ? 21.778 7.055 -24.652 1.00 86.62 116 VAL A CA 1
ATOM 932 C C . VAL A 1 116 ? 22.191 5.819 -25.452 1.00 86.62 116 VAL A C 1
ATOM 934 O O . VAL A 1 116 ? 23.361 5.698 -25.802 1.00 86.62 116 VAL A O 1
ATOM 937 N N . GLN A 1 117 ? 21.242 4.947 -25.803 1.00 87.94 117 GLN A N 1
ATOM 938 C CA . GLN A 1 117 ? 21.509 3.769 -26.629 1.00 87.94 117 GLN A CA 1
ATOM 939 C C . GLN A 1 117 ? 22.070 4.152 -28.006 1.00 87.94 117 GLN A C 1
ATOM 941 O O . GLN A 1 117 ? 23.129 3.667 -28.381 1.00 87.94 117 GLN A O 1
ATOM 946 N N . VAL A 1 118 ? 21.425 5.083 -28.721 1.00 89.94 118 VAL A N 1
ATOM 947 C CA . VAL A 1 118 ? 21.895 5.556 -30.036 1.00 89.94 118 VAL A CA 1
ATOM 948 C C . VAL A 1 118 ? 23.280 6.189 -29.930 1.00 89.94 118 VAL A C 1
ATOM 950 O O . VAL A 1 118 ? 24.126 5.955 -30.787 1.00 89.94 118 VAL A O 1
ATOM 953 N N . LEU A 1 119 ? 23.544 6.966 -28.877 1.00 89.44 119 LEU A N 1
ATOM 954 C CA . LEU A 1 119 ? 24.858 7.566 -28.661 1.00 89.44 119 LEU A CA 1
ATOM 955 C C . LEU A 1 119 ? 25.946 6.496 -28.472 1.00 89.44 119 LEU A C 1
ATOM 957 O O . LEU A 1 119 ? 27.001 6.584 -29.099 1.00 89.44 119 LEU A O 1
ATOM 961 N N . VAL A 1 120 ? 25.689 5.486 -27.635 1.00 89.25 120 VAL A N 1
ATOM 962 C CA . VAL A 1 120 ? 26.617 4.366 -27.408 1.00 89.25 120 VAL A CA 1
ATOM 963 C C . VAL A 1 120 ? 26.827 3.566 -28.694 1.00 89.25 120 VAL A C 1
ATOM 965 O O . VAL A 1 120 ? 27.970 3.273 -29.043 1.00 89.25 120 VAL A O 1
ATOM 968 N N . ASP A 1 121 ? 25.756 3.282 -29.432 1.00 88.69 121 ASP A N 1
ATOM 969 C CA . ASP A 1 121 ? 25.813 2.521 -30.680 1.00 88.69 121 ASP A CA 1
ATOM 970 C C . ASP A 1 121 ? 26.607 3.266 -31.763 1.00 88.69 121 ASP A C 1
ATOM 972 O O . ASP A 1 121 ? 27.407 2.654 -32.468 1.00 88.69 121 ASP A O 1
ATOM 976 N N . VAL A 1 122 ? 26.468 4.594 -31.862 1.00 88.56 122 VAL A N 1
ATOM 977 C CA . VAL A 1 122 ? 27.263 5.418 -32.789 1.00 88.56 122 VAL A CA 1
ATOM 978 C C . VAL A 1 122 ? 28.744 5.410 -32.408 1.00 88.56 122 VAL A C 1
ATOM 980 O O . VAL A 1 122 ? 29.595 5.267 -33.284 1.00 88.56 122 VAL A O 1
ATOM 983 N N . ILE A 1 123 ? 29.079 5.516 -31.119 1.00 84.94 123 ILE A N 1
ATOM 984 C CA . ILE A 1 123 ? 30.477 5.468 -30.659 1.00 84.94 123 ILE A CA 1
ATOM 985 C C . ILE A 1 123 ? 31.098 4.095 -30.951 1.00 84.94 123 ILE A C 1
ATOM 987 O O . ILE A 1 123 ? 32.205 4.030 -31.486 1.00 84.94 123 ILE A O 1
ATOM 991 N N . LEU A 1 124 ? 30.386 3.004 -30.652 1.00 83.69 124 LEU A N 1
ATOM 992 C CA . LEU A 1 124 ? 30.835 1.643 -30.958 1.00 83.69 124 LEU A CA 1
ATOM 993 C C . LEU A 1 124 ? 30.972 1.414 -32.468 1.00 83.69 124 LEU A C 1
ATOM 995 O O . LEU A 1 124 ? 31.934 0.791 -32.908 1.00 83.69 124 LEU A O 1
ATOM 999 N N . TRP A 1 125 ? 30.066 1.971 -33.272 1.00 85.69 125 TRP A N 1
ATOM 1000 C CA . TRP A 1 125 ? 30.150 1.909 -34.730 1.00 85.69 125 TRP A CA 1
ATOM 1001 C C . TRP A 1 125 ? 31.344 2.697 -35.293 1.00 85.69 125 TRP A C 1
ATOM 1003 O O . TRP A 1 125 ? 31.948 2.286 -36.283 1.00 85.69 125 TRP A O 1
ATOM 1013 N N . MET A 1 126 ? 31.731 3.807 -34.656 1.00 80.50 126 MET A N 1
ATOM 1014 C CA . MET A 1 126 ? 32.898 4.608 -35.050 1.00 80.50 126 MET A CA 1
ATOM 1015 C C . MET A 1 126 ? 34.236 4.048 -34.536 1.00 80.50 126 MET A C 1
ATOM 1017 O O . MET A 1 126 ? 35.290 4.374 -35.089 1.00 80.50 126 MET A O 1
ATOM 1021 N N . TYR A 1 127 ? 34.215 3.1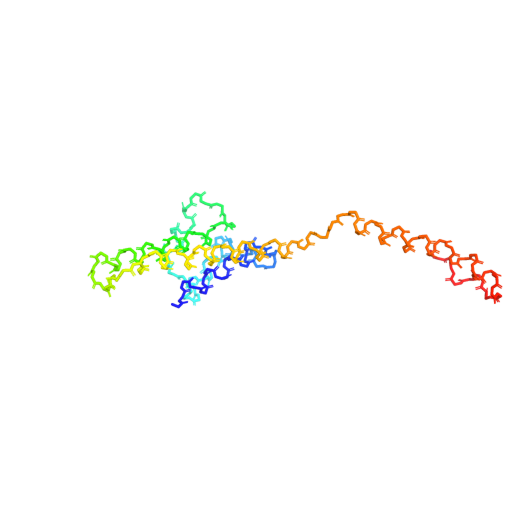79 -33.524 1.00 77.75 127 TYR A N 1
ATOM 1022 C CA . TYR A 1 127 ? 35.394 2.528 -32.946 1.00 77.75 127 TYR A CA 1
ATOM 1023 C C . TYR A 1 127 ? 36.349 1.857 -33.964 1.00 77.75 127 TYR A C 1
ATOM 1025 O O . TYR A 1 127 ? 37.554 2.112 -33.883 1.00 77.75 127 TYR A O 1
ATOM 1033 N N . PRO A 1 128 ? 35.894 1.072 -34.968 1.00 74.25 128 PRO A N 1
ATOM 1034 C CA . PRO A 1 128 ? 36.792 0.473 -35.964 1.00 74.25 128 PRO A CA 1
ATOM 1035 C C . PRO A 1 128 ? 37.560 1.508 -36.801 1.00 74.25 128 PRO A C 1
ATOM 1037 O O . PRO A 1 128 ? 38.711 1.267 -37.164 1.00 74.25 128 PRO A O 1
ATOM 1040 N N . PHE A 1 129 ? 36.978 2.684 -37.062 1.00 71.00 129 PHE A N 1
ATOM 1041 C CA . PHE A 1 129 ? 37.661 3.760 -37.789 1.00 71.00 129 PHE A CA 1
ATOM 1042 C C . PHE A 1 129 ? 38.766 4.414 -36.952 1.00 71.00 129 PHE A C 1
ATOM 1044 O O . PHE A 1 129 ? 39.817 4.769 -37.488 1.00 71.00 129 PHE A O 1
ATOM 1051 N N . GLN A 1 130 ? 38.563 4.537 -35.638 1.00 67.94 130 GLN A N 1
ATOM 1052 C CA . GLN A 1 130 ? 39.585 5.038 -34.718 1.00 67.94 130 GLN A CA 1
ATOM 1053 C C . GLN A 1 130 ? 40.713 4.016 -34.504 1.00 67.94 130 GLN A C 1
ATOM 1055 O O . GLN A 1 130 ? 41.881 4.393 -34.439 1.00 67.94 130 GLN A O 1
ATOM 1060 N N . ALA A 1 131 ? 40.388 2.722 -34.435 1.00 64.62 131 ALA A N 1
ATOM 1061 C CA . ALA A 1 131 ? 41.382 1.655 -34.307 1.00 64.62 131 ALA A CA 1
ATOM 1062 C C . ALA A 1 131 ? 42.302 1.554 -35.542 1.00 64.62 131 ALA A C 1
ATOM 1064 O O . ALA A 1 131 ? 43.496 1.286 -35.405 1.00 64.62 131 ALA A O 1
ATOM 1065 N N . LEU A 1 132 ? 41.774 1.839 -36.740 1.00 63.38 132 LEU A N 1
ATOM 1066 C CA . LEU A 1 132 ? 42.553 1.916 -37.981 1.00 63.38 132 LEU A CA 1
ATOM 1067 C C . LEU A 1 132 ? 43.518 3.115 -38.017 1.00 63.38 132 LEU A C 1
ATOM 1069 O O . LEU A 1 132 ? 44.596 2.997 -38.595 1.00 63.38 132 LEU A O 1
ATOM 1073 N N . SER A 1 133 ? 43.170 4.254 -37.403 1.00 64.00 133 SER A N 1
ATOM 1074 C CA . SER A 1 133 ? 44.035 5.446 -37.394 1.00 64.00 133 SER A CA 1
ATOM 1075 C C . SER A 1 133 ? 45.140 5.404 -36.330 1.00 64.00 133 SER A C 1
ATOM 1077 O O . SER A 1 133 ? 46.151 6.086 -36.484 1.00 64.00 133 SER A O 1
ATOM 1079 N N . SER A 1 134 ? 44.984 4.591 -35.277 1.00 61.16 134 SER A N 1
ATOM 1080 C CA . SER A 1 134 ? 45.956 4.462 -34.178 1.00 61.16 134 SER A CA 1
ATOM 1081 C C . SER A 1 134 ? 46.985 3.335 -34.357 1.00 61.16 134 SER A C 1
ATOM 1083 O O . SER A 1 134 ? 47.880 3.191 -33.525 1.00 61.16 134 SER A O 1
ATOM 1085 N N . GLY A 1 135 ? 46.892 2.545 -35.435 1.00 61.25 135 GLY A N 1
ATOM 1086 C CA . GLY A 1 135 ? 47.845 1.470 -35.744 1.00 61.25 135 GLY A CA 1
ATOM 1087 C C . GLY A 1 135 ? 47.687 0.200 -34.896 1.00 61.25 135 GLY A C 1
ATOM 1088 O O . GLY A 1 135 ? 48.597 -0.628 -34.866 1.00 61.25 135 GLY A O 1
ATOM 1089 N N . MET A 1 136 ? 46.554 0.021 -34.208 1.00 59.69 136 MET A N 1
ATOM 1090 C CA . MET A 1 136 ? 46.252 -1.214 -33.478 1.00 59.69 136 MET A CA 1
ATOM 1091 C C . MET A 1 136 ? 45.738 -2.314 -34.427 1.00 59.69 136 MET A C 1
ATOM 1093 O O . MET A 1 136 ? 44.981 -2.020 -35.354 1.00 59.69 136 MET A O 1
ATOM 1097 N N . PRO A 1 137 ? 46.116 -3.592 -34.219 1.00 58.19 137 PRO A N 1
ATOM 1098 C CA . PRO A 1 137 ? 45.678 -4.684 -35.083 1.00 58.19 137 PRO A CA 1
ATOM 1099 C C . PRO A 1 137 ? 44.152 -4.842 -35.021 1.00 58.19 137 PRO A C 1
ATOM 1101 O O . PRO A 1 137 ? 43.568 -5.014 -33.952 1.00 58.19 137 PRO A O 1
ATOM 1104 N N . SER A 1 138 ? 43.521 -4.825 -36.195 1.00 56.09 138 SER A N 1
ATOM 1105 C CA . SER A 1 138 ? 42.070 -4.824 -36.456 1.00 56.09 138 SER A CA 1
ATOM 1106 C C . SER A 1 138 ? 41.300 -6.073 -35.991 1.00 56.09 138 SER A C 1
ATOM 1108 O O . SER A 1 138 ? 40.134 -6.252 -36.331 1.00 56.09 138 SER A O 1
ATOM 1110 N N . VAL A 1 139 ? 41.930 -6.946 -35.204 1.00 54.78 139 VAL A N 1
ATOM 1111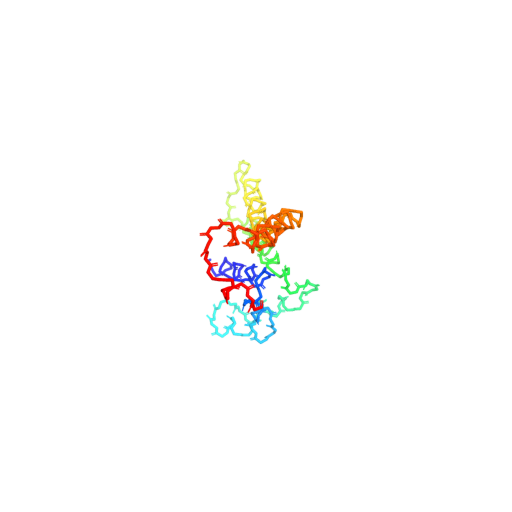 C CA . VAL A 1 139 ? 41.423 -8.278 -34.835 1.00 54.78 139 VAL A CA 1
ATOM 1112 C C . VAL A 1 139 ? 40.626 -8.261 -33.520 1.00 54.78 139 VAL A C 1
ATOM 1114 O O . VAL A 1 139 ? 39.963 -9.234 -33.188 1.00 54.78 139 VAL A O 1
ATOM 1117 N N . LEU A 1 140 ? 40.622 -7.148 -32.777 1.00 53.12 140 LEU A N 1
ATOM 1118 C CA . LEU A 1 140 ? 39.851 -7.008 -31.528 1.00 53.12 140 LEU A CA 1
ATOM 1119 C C . LEU A 1 140 ? 38.400 -6.520 -31.723 1.00 53.12 140 LEU A C 1
ATOM 1121 O O . LEU A 1 140 ? 37.670 -6.416 -30.744 1.00 53.12 140 LEU A O 1
ATOM 1125 N N . GLY A 1 141 ? 37.981 -6.221 -32.958 1.00 50.38 141 GLY A N 1
ATOM 1126 C CA . GLY A 1 141 ? 36.683 -5.598 -33.262 1.00 50.38 141 GLY A CA 1
ATOM 1127 C C . GLY A 1 141 ? 35.721 -6.428 -34.117 1.00 50.38 141 GLY A C 1
ATOM 1128 O O . GLY A 1 141 ? 34.766 -5.862 -34.636 1.00 50.38 141 GLY A O 1
ATOM 1129 N N . VAL A 1 142 ? 35.972 -7.728 -34.311 1.00 45.44 142 VAL A N 1
ATOM 1130 C CA . VAL A 1 142 ? 35.056 -8.626 -35.039 1.00 45.44 142 VAL A CA 1
ATOM 1131 C C . VAL A 1 142 ? 34.600 -9.744 -34.103 1.00 45.44 142 VAL A C 1
ATOM 1133 O O . VAL A 1 142 ? 35.219 -10.804 -34.031 1.00 45.44 142 VAL A O 1
ATOM 1136 N N . VAL A 1 143 ? 33.515 -9.470 -33.381 1.00 41.66 143 VAL A N 1
ATOM 1137 C CA . VAL A 1 143 ? 32.531 -10.456 -32.910 1.00 41.66 143 VAL A CA 1
ATOM 1138 C C . VAL A 1 143 ? 31.167 -9.944 -33.338 1.00 41.66 143 VAL A C 1
ATOM 1140 O O . VAL A 1 143 ? 30.928 -8.733 -33.136 1.00 41.66 143 VAL A O 1
#

Foldseek 3Di:
DLLVVVLVLLLCCLQDPVSVVCLDLVNLVVCCVVVSDPPVRSVVLVPDPDDSSCSSVVSLVVVVVVVVVCVVVVVDDDDDCPNVVVVVVSVVVVVVSVVVNVVSVVCDPPVVVVVVVVVVVVVLVCVLVVCVVVPHPSVVNDD

Secondary structure (DSSP, 8-state):
-HHHHHHHHHHHHHH-TTTGGGGSHHHHHHHHHTTSS-HHHHHHHHHSSS-GGGHHHHHHHHHHHHHHHHHHTTSS---TTHHHHHHHHHHHHHHHHHHHHHHHHT---HHHHHHHHHHHHHHHHHHHHHHHHTT--GGGS--

Sequence (143 aa):
IWALRVFNLLTYASFTRSHRPVLTPRGMRRLVERGVLTSQEMQILVDTELPPTMRHNALILWIIRLFVEGMRAGHVVGGDGFEQQFMEKIHVIRAQYGAIGDELQGRMPLAYAHIVQVLVDVILWMYPFQALSSGMPSVLGVV

pLDDT: mean 81.76, std 10.59, range [41.66, 93.75]

Organism: NCBI:txid49249